Protein AF-A0A348VT63-F1 (afdb_monomer)

Foldseek 3Di:
DDDDPDPPCPDQDDADEAEDECDPDWDWDQDPVRHIYTYYPFDPPVVGSVVRVLVVCCVVVVHDSVSDDDPDDDDD

Secondary structure (DSSP, 8-state):
-PPPPP----SPPP--EEEE-S-SS-EEE--TTS-EEEE-SS-S-HHHHHHHHHHHHHHHHT--GGG---------

Solvent-accessible surface area (backbone atoms only — not comparable to full-atom values): 4985 Å² total; per-residue (Å²): 136,79,78,74,76,73,82,77,72,88,60,91,82,88,77,81,67,46,78,38,55,68,30,98,50,77,48,82,42,77,50,94,88,74,50,43,34,37,30,30,51,37,52,82,48,70,71,51,33,51,52,51,47,43,54,52,48,21,63,76,70,70,45,61,59,90,78,59,74,88,87,79,79,84,79,128

Mean predicted aligned error: 9.22 Å

Radius of gyration: 14.98 Å; Cα contacts (8 Å, |Δi|>4): 80; chains: 1; bounding box: 25×26×50 Å

pLDDT: mean 76.53, std 12.75, range [35.44, 89.62]

Nearest PDB structures (foldseek):
  1n91-assembly1_A  TM=8.773E-01  e=5.453E-04  Escherichia coli O157:H7 str. EDL933
  5ac5-assembly1_A  TM=4.992E-01  e=4.748E+00  Streptococcus pneumoniae TIGR4
  4uxj-assembly3_C  TM=4.816E-01  e=6.678E+00  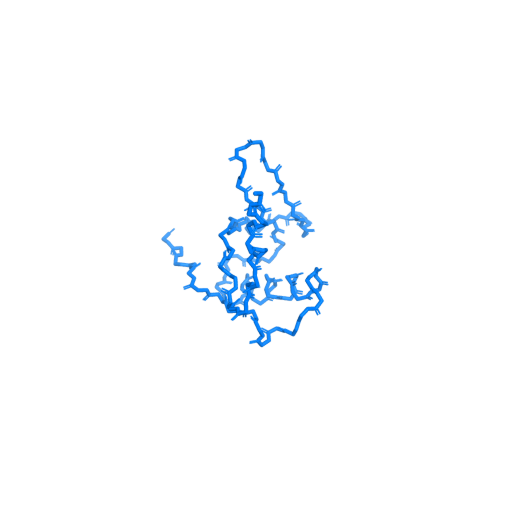Leishmania major
  1mkp-assembly1_A  TM=3.144E-01  e=4.748E+00  Homo sapiens
  8p5d-assembly1_SI0  TM=3.618E-01  e=8.772E+00  Spraguea lophii 42_110

Sequence (76 aa):
MCPLPAPDASGPALLTIRIQPRASRNEVIFPEDGTIKIRLMAPPVDGAANEALVRFLADILNIPKSDIGIVSGHTS

Structure (mmCIF, N/CA/C/O backbone):
data_AF-A0A348VT63-F1
#
_entry.id   AF-A0A348VT63-F1
#
loop_
_atom_site.group_PDB
_atom_site.id
_atom_site.type_symbol
_atom_site.label_atom_id
_atom_site.label_alt_id
_atom_site.label_comp_id
_atom_site.label_asym_id
_atom_site.label_entity_id
_atom_site.label_seq_id
_atom_site.pdbx_PDB_ins_code
_atom_site.Cartn_x
_atom_site.Cartn_y
_atom_site.Cartn_z
_atom_site.occupancy
_atom_site.B_iso_or_equiv
_atom_site.auth_seq_id
_atom_site.auth_comp_id
_atom_site.auth_asym_id
_atom_site.auth_atom_id
_atom_site.pdbx_PDB_model_num
ATOM 1 N N . MET A 1 1 ? 4.120 16.830 36.565 1.00 42.19 1 MET A N 1
ATOM 2 C CA . MET A 1 1 ? 4.730 15.922 35.575 1.00 42.19 1 MET A CA 1
ATOM 3 C C . MET A 1 1 ? 3.591 15.107 34.994 1.00 42.19 1 MET A C 1
ATOM 5 O O . MET A 1 1 ? 3.194 14.115 35.583 1.00 42.19 1 MET A O 1
ATOM 9 N N . CYS A 1 2 ? 2.943 15.634 33.958 1.00 43.59 2 CYS A N 1
ATOM 10 C CA . CYS A 1 2 ? 1.844 14.936 33.300 1.00 43.59 2 CYS A CA 1
ATOM 11 C C . CYS A 1 2 ? 2.467 13.906 32.354 1.00 43.59 2 CYS A C 1
ATOM 13 O O . CYS A 1 2 ? 3.225 14.324 31.476 1.00 43.59 2 CYS A O 1
ATOM 15 N N . PRO A 1 3 ? 2.207 12.599 32.502 1.00 65.06 3 PRO A N 1
ATOM 16 C CA . PRO A 1 3 ? 2.436 11.699 31.392 1.00 65.06 3 PRO A CA 1
ATOM 17 C C . PRO A 1 3 ? 1.451 12.124 30.299 1.00 65.06 3 PRO A C 1
ATOM 19 O O . PRO A 1 3 ? 0.242 12.166 30.527 1.00 65.06 3 PRO A O 1
ATOM 22 N N . LEU A 1 4 ? 1.972 12.531 29.141 1.00 56.75 4 LEU A N 1
ATOM 23 C CA . LEU A 1 4 ? 1.177 12.540 27.917 1.00 56.75 4 LEU A CA 1
ATOM 24 C C . LEU A 1 4 ? 0.508 11.160 27.836 1.00 56.75 4 LEU A C 1
ATOM 26 O O . LEU A 1 4 ? 1.233 10.167 27.966 1.00 56.75 4 LEU A O 1
ATOM 30 N N . PRO A 1 5 ? -0.826 11.061 27.683 1.00 56.06 5 PRO A N 1
ATOM 31 C CA . PRO A 1 5 ? -1.416 9.782 27.335 1.00 56.06 5 PRO A CA 1
ATOM 32 C C . PRO A 1 5 ? -0.699 9.335 26.063 1.00 56.06 5 PRO A C 1
ATOM 34 O O . PRO A 1 5 ? -0.616 10.095 25.091 1.00 56.06 5 PRO A O 1
ATOM 37 N N . ALA A 1 6 ? -0.086 8.149 26.100 1.00 58.62 6 ALA A N 1
ATOM 38 C CA . ALA A 1 6 ? 0.306 7.501 24.862 1.00 58.62 6 ALA A CA 1
ATOM 39 C C . ALA A 1 6 ? -0.946 7.520 23.978 1.00 58.62 6 ALA A C 1
ATOM 41 O O . ALA A 1 6 ? -2.029 7.296 24.513 1.00 58.62 6 ALA A O 1
ATOM 42 N N . PRO A 1 7 ? -0.861 7.860 22.686 1.00 58.69 7 PRO A N 1
ATOM 43 C CA . PRO A 1 7 ? -2.016 7.716 21.827 1.00 58.69 7 PRO A CA 1
ATOM 44 C C . PRO A 1 7 ? -2.370 6.228 21.824 1.00 58.69 7 PRO A C 1
ATOM 46 O O . PRO A 1 7 ? -1.761 5.433 21.111 1.00 58.69 7 PRO A O 1
ATOM 49 N N . ASP A 1 8 ? -3.329 5.839 22.659 1.00 59.78 8 ASP A N 1
ATOM 50 C CA . ASP A 1 8 ? -4.123 4.637 22.495 1.00 59.78 8 ASP A CA 1
ATOM 51 C C . ASP A 1 8 ? -4.893 4.840 21.189 1.00 59.78 8 ASP A C 1
ATOM 53 O O . ASP A 1 8 ? -6.042 5.272 21.148 1.00 59.78 8 ASP A O 1
ATOM 57 N N . ALA A 1 9 ? -4.189 4.614 20.078 1.00 58.34 9 ALA A N 1
ATOM 58 C CA . ALA A 1 9 ? -4.700 4.695 18.724 1.00 58.34 9 ALA A CA 1
ATOM 59 C C . ALA A 1 9 ? -5.650 3.511 18.490 1.00 58.34 9 ALA A C 1
ATOM 61 O O . ALA A 1 9 ? -5.358 2.585 17.743 1.00 58.34 9 ALA A O 1
ATOM 62 N N . SER A 1 10 ? -6.790 3.520 19.177 1.00 61.97 10 SER A N 1
ATOM 63 C CA . SER A 1 10 ? -7.879 2.558 19.030 1.00 61.97 10 SER A CA 1
ATOM 64 C C . SER A 1 10 ? -8.754 2.951 17.832 1.00 61.97 10 SER A C 1
ATOM 66 O O . SER A 1 10 ? -9.956 3.185 17.953 1.00 61.97 10 SER A O 1
ATOM 68 N N . GLY A 1 11 ? -8.126 3.127 16.668 1.00 68.25 11 GLY A N 1
ATOM 69 C CA . GLY A 1 11 ? -8.782 3.569 15.443 1.00 68.25 11 GLY A CA 1
AT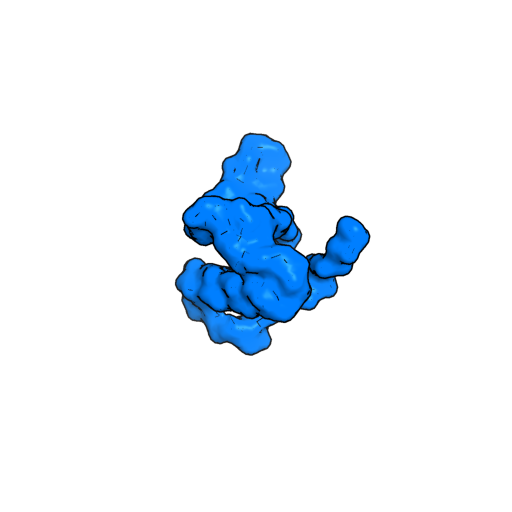OM 70 C C . GLY A 1 11 ? -7.948 3.268 14.195 1.00 68.25 11 GLY A C 1
ATOM 71 O O . GLY A 1 11 ? -6.743 3.038 14.302 1.00 68.25 11 GLY A O 1
ATOM 72 N N . PRO A 1 12 ? -8.573 3.250 13.005 1.00 71.25 12 PRO A N 1
ATOM 73 C CA . PRO A 1 12 ? -7.872 2.970 11.757 1.00 71.25 12 PRO A CA 1
ATOM 74 C C . PRO A 1 12 ? -6.783 4.020 11.504 1.00 71.25 12 PRO A C 1
ATOM 76 O O . PRO A 1 12 ? -7.046 5.224 11.517 1.00 71.25 12 PRO A O 1
ATOM 79 N N . ALA A 1 13 ? -5.554 3.563 11.261 1.00 79.06 13 ALA A N 1
ATOM 80 C CA . ALA A 1 13 ? -4.437 4.434 10.920 1.00 79.06 13 ALA A CA 1
ATOM 81 C C . ALA A 1 13 ? -4.458 4.759 9.421 1.00 79.06 13 ALA A C 1
ATOM 83 O O . ALA A 1 13 ? -4.483 3.863 8.577 1.00 79.06 13 ALA A O 1
ATOM 84 N N . LEU A 1 14 ? -4.416 6.049 9.082 1.00 79.56 14 LEU A N 1
ATOM 85 C CA . LEU A 1 14 ? -4.256 6.490 7.700 1.00 79.56 14 LEU A CA 1
ATOM 86 C C . LEU A 1 14 ? -2.770 6.595 7.371 1.00 79.56 14 LEU A C 1
ATOM 88 O O . LEU A 1 14 ? -2.044 7.379 7.981 1.00 79.56 14 LEU A O 1
ATOM 92 N N . LEU A 1 15 ? -2.331 5.819 6.381 1.00 78.50 15 LEU A N 1
ATOM 93 C CA . LEU A 1 15 ? -0.957 5.832 5.898 1.00 78.50 15 LEU A CA 1
ATOM 94 C C . LEU A 1 15 ? -0.908 6.362 4.465 1.00 78.50 15 LEU A C 1
ATOM 96 O O . LEU A 1 15 ? -1.385 5.715 3.533 1.00 78.50 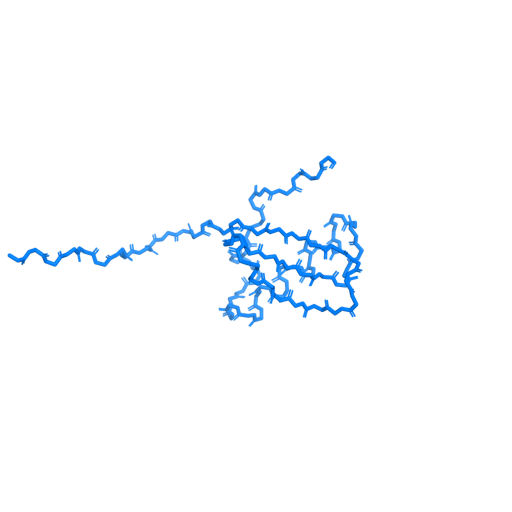15 LEU A O 1
ATOM 100 N N . THR A 1 16 ? -0.289 7.526 4.279 1.00 82.44 16 THR A N 1
ATOM 101 C CA . THR A 1 16 ? -0.061 8.093 2.947 1.00 82.44 16 THR A CA 1
ATOM 102 C C . THR A 1 16 ? 1.235 7.540 2.369 1.00 82.44 16 THR A C 1
ATOM 104 O O . THR A 1 16 ? 2.325 7.842 2.855 1.00 82.44 16 THR A O 1
ATOM 107 N N . ILE A 1 17 ? 1.117 6.754 1.302 1.00 82.44 17 ILE A N 1
ATOM 108 C CA . ILE A 1 17 ? 2.249 6.167 0.583 1.00 82.44 17 ILE A CA 1
ATOM 109 C C . ILE A 1 17 ? 2.205 6.548 -0.896 1.00 82.44 17 ILE A C 1
ATOM 111 O O . ILE A 1 17 ? 1.140 6.712 -1.489 1.00 82.44 17 ILE A O 1
ATOM 115 N N . ARG A 1 18 ? 3.375 6.658 -1.523 1.00 83.94 18 ARG A N 1
ATOM 116 C CA . ARG A 1 18 ? 3.506 6.824 -2.973 1.00 83.94 18 ARG A CA 1
ATOM 117 C C . ARG A 1 18 ? 3.841 5.496 -3.625 1.00 83.94 18 ARG A C 1
ATOM 119 O O . ARG A 1 18 ? 4.905 4.940 -3.367 1.00 83.94 18 ARG A O 1
ATOM 126 N N . ILE A 1 19 ? 2.979 5.025 -4.517 1.00 80.81 19 ILE A N 1
ATOM 127 C CA . ILE A 1 19 ? 3.223 3.788 -5.259 1.00 80.81 19 ILE A CA 1
ATOM 128 C C . ILE A 1 19 ? 3.972 4.091 -6.554 1.00 80.81 19 ILE A C 1
ATOM 130 O O . ILE A 1 19 ? 3.599 4.980 -7.315 1.00 80.81 19 ILE A O 1
ATOM 134 N N . GLN A 1 20 ? 5.040 3.340 -6.808 1.00 82.88 20 GLN A N 1
ATOM 135 C CA . GLN A 1 20 ? 5.724 3.287 -8.094 1.00 82.88 20 GLN A CA 1
ATOM 136 C C . GLN A 1 20 ? 5.503 1.911 -8.732 1.00 82.88 20 GLN A C 1
ATOM 138 O O . GLN A 1 20 ? 6.167 0.948 -8.337 1.00 82.88 20 GLN A O 1
ATOM 143 N N . PRO A 1 21 ? 4.587 1.803 -9.707 1.00 79.25 21 PRO A N 1
ATOM 144 C CA . PRO A 1 21 ? 4.410 0.583 -10.486 1.00 79.25 21 PRO A CA 1
ATOM 145 C C . PRO A 1 21 ? 5.591 0.369 -11.447 1.00 79.25 21 PRO A C 1
ATOM 147 O O . PRO A 1 21 ? 6.387 1.283 -11.680 1.00 79.25 21 PRO A O 1
ATOM 150 N N . ARG A 1 22 ? 5.684 -0.826 -12.048 1.00 78.12 22 ARG A N 1
ATOM 151 C CA . ARG A 1 22 ? 6.781 -1.241 -12.957 1.00 78.12 22 ARG A CA 1
ATOM 152 C C . ARG A 1 22 ? 8.179 -1.190 -12.330 1.00 78.12 22 ARG A C 1
ATOM 154 O O . ARG A 1 22 ? 9.168 -0.931 -13.015 1.00 78.12 22 ARG A O 1
ATOM 161 N N . ALA A 1 23 ? 8.283 -1.448 -11.035 1.00 82.38 23 ALA A N 1
ATOM 162 C CA . ALA A 1 23 ? 9.582 -1.655 -10.416 1.00 82.38 23 ALA A CA 1
ATOM 163 C C . ALA A 1 23 ? 10.157 -3.031 -10.780 1.00 82.38 23 ALA A C 1
ATOM 165 O O . ALA A 1 23 ? 9.415 -3.970 -11.057 1.00 82.38 23 ALA A O 1
ATOM 166 N N . SER A 1 24 ? 11.481 -3.178 -10.730 1.00 81.81 24 SER A N 1
ATOM 167 C CA . SER A 1 24 ? 12.132 -4.479 -10.948 1.00 81.81 24 SER A CA 1
ATOM 168 C C . SER A 1 24 ? 11.894 -5.464 -9.800 1.00 81.81 24 SER A C 1
ATOM 170 O O . SER A 1 24 ? 12.040 -6.668 -9.992 1.00 81.81 24 SER A O 1
ATOM 172 N N . ARG A 1 25 ? 11.560 -4.958 -8.604 1.00 83.44 25 ARG A N 1
ATOM 173 C CA . ARG A 1 25 ? 11.287 -5.719 -7.377 1.00 83.44 25 ARG A CA 1
ATOM 174 C C . ARG A 1 25 ? 10.271 -4.990 -6.496 1.00 83.44 25 ARG A C 1
ATOM 176 O O . ARG A 1 25 ? 10.051 -3.793 -6.667 1.00 83.44 25 ARG A O 1
ATOM 183 N N . ASN A 1 26 ? 9.653 -5.725 -5.575 1.00 84.81 26 ASN A N 1
ATOM 184 C CA . ASN A 1 26 ? 8.809 -5.177 -4.519 1.00 84.81 26 ASN A CA 1
ATOM 185 C C . ASN A 1 26 ? 9.673 -4.681 -3.348 1.00 84.81 26 ASN A C 1
ATOM 187 O O . ASN A 1 26 ? 10.353 -5.462 -2.692 1.00 84.81 26 ASN A O 1
ATOM 191 N N . GLU A 1 27 ? 9.676 -3.375 -3.096 1.00 87.75 27 GLU A N 1
ATOM 192 C CA . GLU A 1 27 ? 10.483 -2.783 -2.023 1.00 87.75 27 GLU A CA 1
ATOM 193 C C . GLU A 1 27 ? 9.799 -1.554 -1.416 1.00 87.75 27 GLU A C 1
ATOM 195 O O . GLU A 1 27 ? 9.085 -0.812 -2.100 1.00 87.75 27 GLU A O 1
ATOM 200 N N . VAL A 1 28 ? 10.039 -1.336 -0.121 1.00 88.31 28 VAL A N 1
ATOM 201 C CA . VAL A 1 28 ? 9.679 -0.098 0.577 1.00 88.31 28 VAL A CA 1
ATOM 202 C C . VAL A 1 28 ? 10.911 0.791 0.626 1.00 88.31 28 VAL A C 1
ATOM 204 O O . VAL A 1 28 ? 11.974 0.366 1.071 1.00 88.31 28 VAL A O 1
ATOM 207 N N . ILE A 1 29 ? 10.761 2.032 0.185 1.00 88.56 29 ILE A N 1
ATOM 208 C CA . ILE A 1 29 ? 11.806 3.046 0.186 1.00 88.56 29 ILE A CA 1
ATOM 209 C C . ILE A 1 29 ? 11.357 4.210 1.053 1.00 88.56 29 ILE A C 1
ATOM 211 O O . ILE A 1 29 ? 10.237 4.710 0.931 1.00 88.56 29 ILE A O 1
ATOM 215 N N . PHE A 1 30 ? 12.287 4.669 1.877 1.00 88.00 30 PHE A N 1
ATOM 216 C CA . PHE A 1 30 ? 12.159 5.850 2.714 1.00 88.00 30 PHE A CA 1
ATOM 217 C C . PHE A 1 30 ? 13.124 6.918 2.183 1.00 88.00 30 PHE A C 1
ATOM 219 O O . PHE A 1 30 ? 14.269 6.975 2.626 1.00 88.00 30 PHE A O 1
ATOM 226 N N . PRO A 1 31 ? 12.732 7.700 1.160 1.00 86.56 31 PRO A N 1
ATOM 227 C CA . PRO A 1 31 ? 13.503 8.854 0.723 1.00 86.56 31 PRO A CA 1
ATOM 228 C C . PRO A 1 31 ? 13.715 9.865 1.855 1.00 86.56 31 PRO A C 1
ATOM 230 O O . PRO A 1 31 ? 12.899 10.002 2.766 1.00 86.56 31 PRO A O 1
ATOM 233 N N . GLU A 1 32 ? 14.789 10.630 1.715 1.00 85.06 32 GLU A N 1
ATOM 234 C CA . GLU A 1 32 ? 15.184 11.747 2.579 1.00 85.06 32 GLU A CA 1
ATOM 235 C C . GLU A 1 32 ? 14.148 12.888 2.648 1.00 85.06 32 GLU A C 1
ATOM 237 O O . GLU A 1 32 ? 14.115 13.618 3.633 1.00 85.06 32 GLU A O 1
ATOM 242 N N . ASP A 1 33 ? 13.214 12.962 1.689 1.00 80.88 33 ASP A N 1
ATOM 243 C CA . ASP A 1 33 ? 12.012 13.817 1.736 1.00 80.88 33 ASP A CA 1
ATOM 244 C C . ASP A 1 33 ? 10.983 13.418 2.819 1.00 80.88 33 ASP A C 1
ATOM 246 O O . ASP A 1 33 ? 9.964 14.087 2.989 1.00 80.88 33 ASP A O 1
ATOM 250 N N . GLY A 1 34 ? 11.170 12.287 3.510 1.00 81.62 34 GLY A N 1
ATOM 251 C CA . GLY A 1 34 ? 10.262 11.816 4.565 1.00 81.62 34 GLY A CA 1
ATOM 252 C C . GLY A 1 34 ? 8.939 11.223 4.062 1.00 81.62 34 GLY A C 1
ATOM 253 O O . GLY A 1 34 ? 8.039 10.944 4.851 1.00 81.62 34 GLY A O 1
ATOM 254 N N . THR A 1 35 ? 8.795 11.005 2.753 1.00 84.75 35 THR A N 1
ATOM 255 C CA . THR A 1 35 ? 7.624 10.328 2.171 1.00 84.75 35 THR A CA 1
ATOM 256 C C . THR A 1 35 ? 7.857 8.824 2.098 1.00 84.75 35 THR A C 1
ATOM 258 O O . THR A 1 35 ? 8.925 8.402 1.690 1.00 84.75 35 THR A O 1
ATOM 261 N N . ILE A 1 36 ? 6.857 7.991 2.379 1.00 86.38 36 ILE A N 1
ATOM 262 C CA . ILE A 1 36 ? 6.981 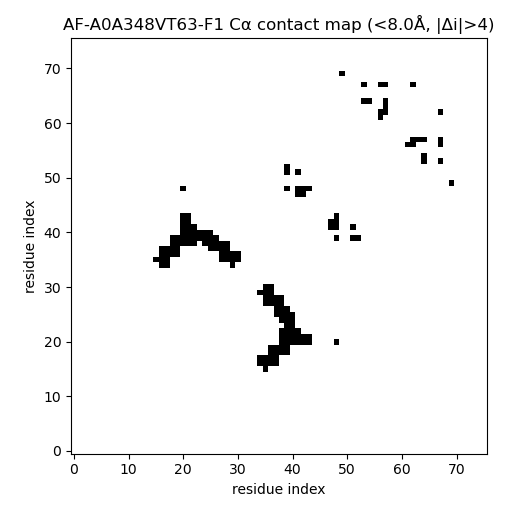6.539 2.181 1.00 86.38 36 ILE A CA 1
ATOM 263 C C . ILE A 1 36 ? 6.697 6.201 0.718 1.00 86.38 36 ILE A C 1
ATOM 265 O O . ILE A 1 36 ? 5.646 6.560 0.178 1.00 86.38 36 ILE A O 1
ATOM 269 N N . LYS A 1 37 ? 7.621 5.497 0.064 1.00 87.81 37 LYS A N 1
ATOM 270 C CA . LYS A 1 37 ? 7.495 5.105 -1.340 1.00 87.81 37 LYS A CA 1
ATOM 271 C C . LYS A 1 37 ? 7.517 3.588 -1.466 1.00 87.81 37 LYS A C 1
ATOM 273 O O . LYS A 1 37 ? 8.460 2.948 -1.023 1.00 87.81 37 LYS A O 1
ATOM 278 N N . ILE A 1 38 ? 6.502 3.007 -2.093 1.00 87.19 38 ILE A N 1
ATOM 279 C CA . ILE A 1 38 ? 6.417 1.561 -2.315 1.00 87.19 38 ILE A CA 1
ATOM 280 C C . ILE A 1 38 ? 6.562 1.285 -3.800 1.00 87.19 38 ILE A C 1
ATOM 282 O O . ILE A 1 38 ? 5.794 1.775 -4.625 1.00 87.19 38 ILE A O 1
ATOM 286 N N . ARG A 1 39 ? 7.565 0.494 -4.149 1.00 88.38 39 ARG A N 1
ATOM 287 C CA . ARG A 1 39 ? 7.804 0.024 -5.506 1.00 88.38 39 ARG A CA 1
ATOM 288 C C . ARG A 1 39 ? 7.142 -1.330 -5.677 1.00 88.38 39 ARG A C 1
ATOM 290 O O . ARG A 1 39 ? 7.394 -2.237 -4.893 1.00 88.38 39 ARG A O 1
ATOM 297 N N . LEU A 1 40 ? 6.301 -1.466 -6.696 1.00 85.75 40 LEU A N 1
ATOM 298 C CA . LEU A 1 40 ? 5.625 -2.717 -7.026 1.00 85.75 40 LEU A CA 1
ATOM 299 C C . LEU A 1 40 ? 5.980 -3.129 -8.451 1.00 85.75 40 LEU A C 1
ATOM 301 O O . LEU A 1 40 ? 5.990 -2.311 -9.372 1.00 85.75 40 LEU A O 1
ATOM 305 N N . MET A 1 41 ? 6.234 -4.424 -8.637 1.00 84.69 41 MET A N 1
ATOM 306 C CA . MET A 1 41 ? 6.403 -5.003 -9.975 1.00 84.69 41 MET A CA 1
ATOM 307 C C . MET A 1 41 ? 5.090 -5.025 -10.759 1.00 84.69 41 MET A C 1
ATOM 309 O O . MET A 1 41 ? 5.103 -5.095 -11.986 1.00 84.69 41 MET A O 1
ATOM 313 N N . ALA A 1 42 ? 3.959 -4.976 -10.050 1.00 79.31 42 ALA A N 1
ATOM 314 C CA . ALA A 1 42 ? 2.642 -5.036 -10.652 1.00 79.31 42 ALA A CA 1
ATOM 315 C C . ALA A 1 42 ? 2.437 -3.897 -11.673 1.00 79.31 42 ALA A C 1
ATOM 317 O O . ALA A 1 42 ? 2.903 -2.768 -11.461 1.00 79.31 42 ALA A O 1
ATOM 318 N N . PRO A 1 43 ? 1.754 -4.183 -12.795 1.00 70.19 43 PRO A N 1
ATOM 319 C CA . PRO A 1 43 ? 1.389 -3.157 -13.759 1.00 70.19 43 PRO A CA 1
ATOM 320 C C . PRO A 1 43 ? 0.436 -2.133 -13.117 1.00 70.19 43 PRO A C 1
ATOM 322 O O . PRO A 1 43 ? -0.335 -2.502 -12.234 1.00 70.19 43 PRO A O 1
ATOM 325 N N . PRO A 1 44 ? 0.425 -0.872 -13.591 1.00 67.19 44 PRO A N 1
ATOM 326 C CA . PRO A 1 44 ? -0.421 0.209 -13.067 1.00 67.19 44 PRO A CA 1
ATOM 327 C C . PRO A 1 44 ? -1.917 0.033 -13.382 1.00 67.19 44 PRO A C 1
ATOM 329 O O . PRO A 1 44 ? -2.663 1.004 -13.365 1.00 67.19 44 PRO A O 1
ATOM 332 N N . VAL A 1 45 ? -2.363 -1.174 -13.738 1.00 73.56 45 VAL A N 1
ATOM 333 C CA . VAL A 1 45 ? -3.792 -1.435 -13.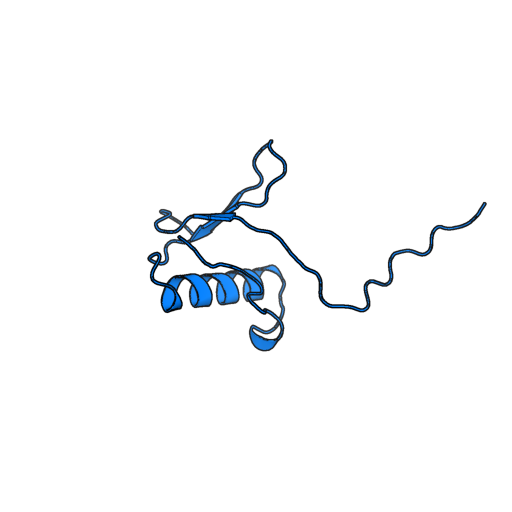893 1.00 73.56 45 VAL A CA 1
ATOM 334 C C . VAL A 1 45 ? -4.385 -1.522 -12.493 1.00 73.56 45 VAL A C 1
ATOM 336 O O . VAL A 1 45 ? -3.900 -2.302 -11.670 1.00 73.56 45 VAL A O 1
ATOM 339 N N . ASP A 1 46 ? -5.397 -0.695 -12.238 1.00 65.75 46 ASP A N 1
ATOM 340 C CA . ASP A 1 46 ? -5.968 -0.434 -10.913 1.00 65.75 46 ASP A CA 1
ATOM 341 C C . ASP A 1 46 ? -6.192 -1.725 -10.103 1.00 65.75 46 ASP A C 1
ATOM 343 O O . ASP A 1 46 ? -5.749 -1.838 -8.967 1.00 65.75 46 ASP A O 1
ATOM 347 N N . GLY A 1 47 ? -6.703 -2.788 -10.735 1.00 71.06 47 GLY A N 1
ATOM 348 C CA . GLY A 1 47 ? -6.889 -4.084 -10.074 1.00 71.06 47 GLY A CA 1
ATOM 349 C C . GLY A 1 47 ? -5.597 -4.793 -9.637 1.00 71.06 47 GLY A C 1
ATOM 350 O O . GLY A 1 47 ? -5.509 -5.279 -8.511 1.00 71.06 47 GLY A O 1
ATOM 351 N N . ALA A 1 48 ? -4.573 -4.851 -10.493 1.00 75.88 48 ALA A N 1
ATOM 352 C CA . ALA A 1 48 ? -3.361 -5.626 -10.203 1.00 75.88 48 ALA A CA 1
ATOM 353 C C . ALA A 1 48 ? -2.394 -4.885 -9.268 1.00 75.88 48 ALA A C 1
ATOM 355 O O . ALA A 1 48 ? -1.730 -5.520 -8.447 1.00 75.88 48 ALA A O 1
ATOM 356 N N . ALA A 1 49 ? -2.307 -3.554 -9.378 1.00 76.62 49 ALA A N 1
ATOM 357 C CA . ALA A 1 49 ? -1.483 -2.740 -8.487 1.00 76.62 49 ALA A CA 1
ATOM 358 C C . ALA A 1 49 ? -2.048 -2.738 -7.061 1.00 76.62 49 ALA A C 1
ATOM 360 O O . ALA A 1 49 ? -1.296 -2.950 -6.108 1.00 76.62 49 ALA A O 1
ATOM 361 N N . ASN A 1 50 ? -3.366 -2.567 -6.926 1.00 81.62 50 ASN A N 1
ATOM 362 C CA . ASN A 1 50 ? -4.049 -2.532 -5.636 1.00 81.62 50 ASN A CA 1
ATOM 363 C C . ASN A 1 50 ? -3.989 -3.891 -4.931 1.00 81.62 50 ASN A C 1
ATOM 365 O O . ASN A 1 50 ? -3.651 -3.951 -3.751 1.00 81.62 50 ASN A O 1
ATOM 369 N N . GLU A 1 51 ? -4.221 -4.997 -5.648 1.00 83.56 51 GLU A N 1
ATOM 370 C CA . GLU A 1 51 ? -4.098 -6.335 -5.058 1.00 83.56 51 GLU A CA 1
ATOM 371 C C . GLU A 1 51 ? -2.664 -6.617 -4.591 1.00 83.56 51 GLU A C 1
ATOM 373 O O . GLU A 1 51 ? -2.452 -7.075 -3.467 1.00 83.56 51 GLU A O 1
ATOM 378 N N . ALA A 1 52 ? -1.667 -6.309 -5.428 1.00 84.38 52 ALA A N 1
ATOM 379 C CA . ALA A 1 52 ? -0.265 -6.502 -5.073 1.00 84.38 52 ALA A CA 1
ATOM 380 C C . ALA A 1 52 ? 0.142 -5.648 -3.866 1.00 84.38 52 ALA A C 1
ATOM 382 O O . ALA A 1 52 ? 0.869 -6.135 -3.002 1.00 84.38 52 ALA A O 1
ATOM 383 N N . LEU A 1 53 ? -0.351 -4.410 -3.783 1.00 83.75 53 LEU A N 1
ATOM 384 C CA . LEU A 1 53 ? -0.131 -3.530 -2.643 1.00 83.75 53 LEU A CA 1
ATOM 385 C C . LEU A 1 53 ? -0.725 -4.114 -1.364 1.00 83.75 53 LEU A C 1
ATOM 387 O O . LEU A 1 53 ? -0.017 -4.232 -0.369 1.00 83.75 53 LEU A O 1
ATOM 391 N N . VAL A 1 54 ? -2.010 -4.472 -1.387 1.00 86.75 54 V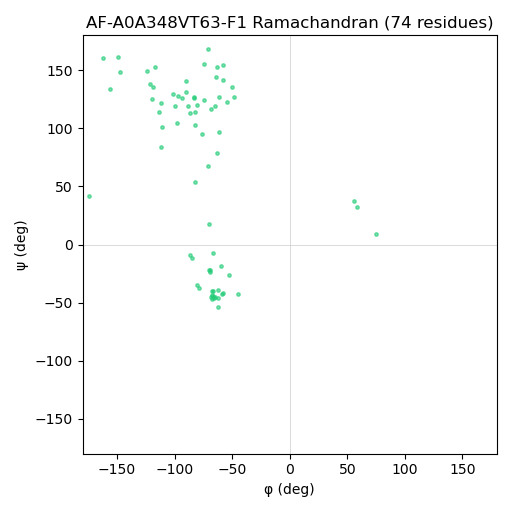AL A N 1
ATOM 392 C CA . VAL A 1 54 ? -2.708 -5.013 -0.216 1.00 86.75 54 VAL A CA 1
ATOM 393 C C . VAL A 1 54 ? -2.009 -6.275 0.268 1.00 86.75 54 VAL A C 1
ATOM 395 O O . VAL A 1 54 ? -1.787 -6.435 1.462 1.00 86.75 54 VAL A O 1
ATOM 398 N N . ARG A 1 55 ? -1.593 -7.149 -0.654 1.00 87.31 55 ARG A N 1
ATOM 399 C CA . ARG A 1 55 ? -0.883 -8.386 -0.318 1.00 87.31 55 ARG A CA 1
ATOM 400 C C . ARG A 1 55 ? 0.501 -8.118 0.273 1.00 87.31 55 ARG A C 1
ATOM 402 O O . ARG A 1 55 ? 0.886 -8.783 1.224 1.00 87.31 55 ARG A O 1
ATOM 409 N N . PHE A 1 56 ? 1.221 -7.135 -0.260 1.00 86.44 56 PHE A N 1
ATOM 410 C CA . PHE A 1 56 ? 2.529 -6.723 0.247 1.00 86.44 56 PHE A CA 1
ATOM 411 C C . PHE A 1 56 ? 2.437 -6.078 1.636 1.00 86.44 56 PHE A C 1
ATOM 413 O O . PHE A 1 56 ? 3.216 -6.410 2.523 1.00 86.44 56 PHE A O 1
ATOM 420 N N . LEU A 1 57 ? 1.455 -5.202 1.852 1.00 85.56 57 LEU A N 1
ATOM 421 C CA . LEU A 1 57 ? 1.210 -4.574 3.150 1.00 85.56 57 LEU A CA 1
ATOM 422 C C . LEU A 1 57 ? 0.717 -5.583 4.192 1.00 85.56 57 LEU A C 1
ATOM 424 O O . LEU A 1 57 ? 1.170 -5.525 5.329 1.00 85.56 57 LEU A O 1
ATOM 428 N N . ALA A 1 58 ? -0.157 -6.517 3.809 1.00 89.62 58 ALA A N 1
ATOM 429 C CA . ALA A 1 58 ? -0.632 -7.589 4.684 1.00 89.62 58 ALA A CA 1
ATOM 430 C C . ALA A 1 58 ? 0.524 -8.445 5.211 1.00 89.62 58 ALA A C 1
ATOM 432 O O . ALA A 1 58 ? 0.551 -8.773 6.394 1.00 89.62 58 ALA A O 1
ATOM 433 N N . ASP A 1 59 ? 1.488 -8.765 4.346 1.00 88.62 59 ASP A N 1
ATOM 434 C CA . ASP A 1 59 ? 2.667 -9.555 4.705 1.00 88.62 59 ASP A CA 1
ATOM 435 C C . ASP A 1 59 ? 3.592 -8.792 5.669 1.00 88.62 59 ASP A C 1
ATOM 437 O O . ASP A 1 59 ? 3.961 -9.311 6.720 1.00 88.62 59 ASP A O 1
ATOM 441 N N . ILE A 1 60 ? 3.878 -7.517 5.369 1.00 86.88 60 ILE A N 1
ATOM 442 C CA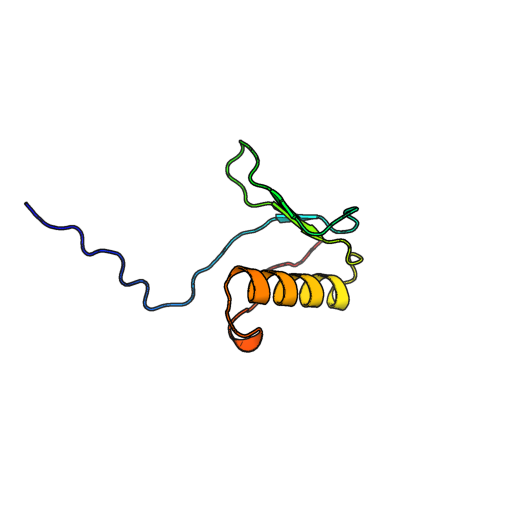 . ILE A 1 60 ? 4.751 -6.657 6.188 1.00 86.88 60 ILE A CA 1
ATOM 443 C C . ILE A 1 60 ? 4.145 -6.363 7.561 1.00 86.88 60 ILE A C 1
ATOM 445 O O . ILE A 1 60 ? 4.841 -6.411 8.573 1.00 86.88 60 ILE A O 1
ATOM 449 N N . LEU A 1 61 ? 2.862 -6.002 7.591 1.00 83.50 61 LEU A N 1
ATOM 450 C CA . LEU A 1 61 ? 2.157 -5.595 8.808 1.00 83.50 61 LEU A CA 1
ATOM 451 C C . LEU A 1 61 ? 1.580 -6.792 9.574 1.00 83.50 61 LEU A C 1
ATOM 453 O O . LEU A 1 61 ? 1.122 -6.621 10.699 1.00 83.50 61 LEU A O 1
ATOM 457 N N . ASN A 1 62 ? 1.608 -7.988 8.981 1.00 86.38 62 ASN A N 1
ATOM 458 C CA . ASN A 1 62 ? 1.021 -9.212 9.521 1.00 86.38 62 ASN A CA 1
ATOM 459 C C . ASN A 1 62 ? -0.483 -9.082 9.846 1.00 86.38 62 ASN A C 1
ATOM 461 O O . ASN A 1 62 ? -0.972 -9.624 10.835 1.00 86.38 62 ASN A O 1
ATOM 465 N N . ILE A 1 63 ? -1.226 -8.351 9.011 1.00 86.62 63 ILE A N 1
ATOM 466 C CA . ILE A 1 63 ? -2.672 -8.121 9.175 1.00 86.62 63 ILE A CA 1
ATOM 467 C C . ILE A 1 63 ? -3.460 -8.718 8.007 1.00 86.62 63 ILE A C 1
ATOM 469 O O . ILE A 1 63 ? -2.936 -8.834 6.894 1.00 86.62 63 ILE A O 1
ATOM 473 N N . PRO A 1 64 ? -4.734 -9.098 8.212 1.00 86.25 64 PRO A N 1
ATOM 474 C CA . PRO A 1 64 ? -5.558 -9.596 7.125 1.00 86.25 64 PRO A CA 1
ATOM 475 C C . PRO A 1 64 ? -5.792 -8.508 6.072 1.00 86.25 64 PRO A C 1
ATOM 477 O O . PRO A 1 64 ? -6.029 -7.346 6.385 1.00 86.25 64 PRO A O 1
ATOM 480 N N . LYS A 1 65 ? -5.836 -8.911 4.798 1.00 83.25 65 LYS A N 1
ATOM 481 C CA . LYS A 1 65 ? -6.197 -8.026 3.674 1.00 83.25 65 LYS A CA 1
ATOM 482 C C . LYS A 1 65 ? -7.528 -7.286 3.863 1.00 83.25 65 LYS A C 1
ATOM 484 O O . LYS A 1 65 ? -7.715 -6.232 3.276 1.00 83.25 65 LYS A O 1
ATOM 489 N N . SER A 1 66 ? -8.441 -7.846 4.659 1.00 84.94 66 SER A N 1
ATOM 490 C CA . SER A 1 66 ? -9.739 -7.246 4.985 1.00 84.94 66 SER A CA 1
ATOM 491 C C . SER A 1 66 ? -9.630 -6.009 5.881 1.00 84.94 66 SER A C 1
ATOM 493 O O . SER A 1 66 ? -10.525 -5.173 5.836 1.00 84.94 66 SER A O 1
ATOM 495 N N . ASP A 1 67 ? -8.544 -5.880 6.647 1.00 82.75 67 ASP A N 1
ATOM 496 C CA . ASP A 1 67 ? -8.243 -4.701 7.472 1.00 82.75 67 ASP A CA 1
ATOM 497 C C . ASP A 1 67 ? -7.536 -3.594 6.675 1.00 82.75 67 ASP A C 1
ATOM 499 O O . ASP A 1 67 ? -7.410 -2.461 7.135 1.00 82.75 67 ASP A O 1
ATOM 503 N N . ILE A 1 68 ? -7.077 -3.898 5.457 1.00 83.06 68 ILE A N 1
ATOM 504 C CA . ILE A 1 68 ? -6.366 -2.953 4.598 1.00 83.06 68 ILE A CA 1
ATOM 505 C C . ILE A 1 68 ? -7.354 -2.362 3.594 1.00 83.06 68 ILE A C 1
ATOM 507 O O . ILE A 1 68 ? -7.720 -2.993 2.603 1.00 83.06 68 ILE A O 1
ATOM 511 N N . GLY A 1 69 ? -7.756 -1.116 3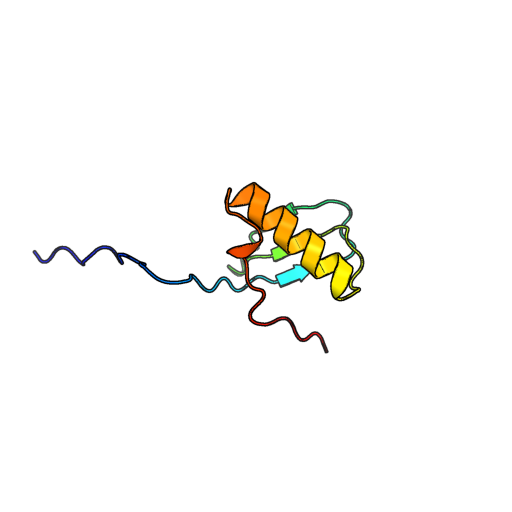.836 1.00 79.12 69 GLY A N 1
ATOM 512 C CA . GLY A 1 69 ? -8.568 -0.329 2.911 1.00 79.12 69 GLY A CA 1
ATOM 513 C C . GLY A 1 69 ? -7.728 0.684 2.136 1.00 79.12 69 GLY A C 1
ATOM 514 O O . GLY A 1 69 ? -6.988 1.470 2.728 1.00 79.12 69 GLY A O 1
ATOM 515 N N . ILE A 1 70 ? -7.867 0.716 0.810 1.00 78.69 70 ILE A N 1
ATOM 516 C CA . ILE A 1 70 ? -7.295 1.789 -0.012 1.00 78.69 70 ILE A CA 1
ATOM 517 C C . ILE A 1 70 ? -8.268 2.968 0.035 1.00 78.69 70 ILE A C 1
ATOM 519 O O . ILE A 1 70 ? -9.321 2.943 -0.594 1.00 78.69 70 ILE A O 1
ATOM 523 N N . VAL A 1 71 ? -7.928 3.986 0.827 1.00 72.50 71 VAL A N 1
ATOM 524 C CA . VAL A 1 71 ? -8.800 5.151 1.063 1.00 72.50 71 VAL A CA 1
ATOM 525 C C . VAL A 1 71 ? -8.750 6.136 -0.102 1.00 72.50 71 VAL A C 1
ATOM 527 O O . VAL A 1 71 ? -9.762 6.739 -0.450 1.00 72.50 71 VAL A O 1
ATOM 530 N N . SER A 1 72 ? -7.576 6.318 -0.710 1.00 63.88 72 SER A N 1
ATOM 531 C CA . SER A 1 72 ? -7.426 7.218 -1.848 1.00 63.88 72 SER A CA 1
ATOM 532 C C . SER A 1 72 ? -6.220 6.849 -2.707 1.00 63.88 72 SER A C 1
ATOM 534 O O . SER A 1 72 ? -5.132 6.577 -2.205 1.00 63.88 72 SER A O 1
ATOM 536 N N . GLY A 1 73 ? -6.453 6.834 -4.013 1.00 59.88 73 GLY A N 1
ATOM 537 C CA . GLY A 1 73 ? -5.523 6.417 -5.057 1.00 59.88 73 GLY A CA 1
ATOM 538 C C . GLY A 1 73 ? -6.140 6.677 -6.427 1.00 59.88 73 GLY A C 1
ATOM 539 O O . GLY A 1 73 ? -6.084 5.830 -7.302 1.00 59.88 73 GLY A O 1
ATOM 540 N N . HIS A 1 74 ? -6.805 7.823 -6.595 1.00 46.31 74 HIS A N 1
ATOM 541 C CA . HIS A 1 74 ? -7.247 8.263 -7.914 1.00 46.31 74 HIS A CA 1
ATOM 542 C C . HIS A 1 74 ? -6.023 8.808 -8.650 1.00 46.31 74 HIS A C 1
ATOM 544 O O . HIS A 1 74 ? -5.617 9.952 -8.451 1.00 46.31 74 HIS A O 1
ATOM 550 N N . THR A 1 75 ? -5.382 7.962 -9.449 1.00 47.84 75 THR A N 1
ATOM 551 C CA . THR A 1 75 ? -4.445 8.429 -10.468 1.00 47.84 75 THR A CA 1
ATOM 552 C C . THR A 1 75 ? -5.245 9.168 -11.538 1.00 47.84 75 THR A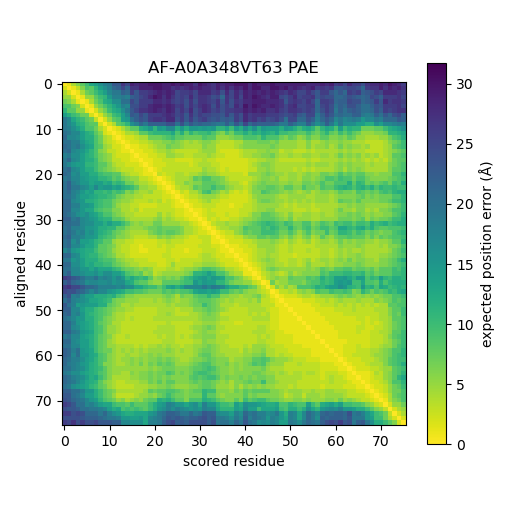 C 1
ATOM 554 O O . THR A 1 75 ? -6.089 8.569 -12.202 1.00 47.84 75 THR A O 1
ATOM 557 N N . SER A 1 76 ? -4.974 10.463 -11.685 1.00 35.44 76 SER A N 1
ATOM 558 C CA . SER A 1 76 ? -4.951 11.085 -13.012 1.00 35.44 76 SER A CA 1
ATOM 559 C C . SER A 1 76 ? -3.643 10.735 -13.705 1.00 35.44 76 SER A C 1
ATOM 561 O O . SER A 1 76 ? -2.612 10.682 -12.992 1.00 35.44 76 SER A O 1
#